Protein AF-A0A961F5M8-F1 (afdb_monomer)

Solvent-accessible surface area (backbone atoms only — not comparable to full-atom values): 5354 Å² total; per-residue (Å²): 127,62,63,64,58,34,52,46,34,45,72,65,50,86,49,62,64,56,19,29,51,23,30,47,52,50,20,74,67,36,52,74,88,48,41,66,62,40,40,48,35,42,68,65,48,88,48,67,68,36,19,37,36,20,32,42,19,34,25,61,42,30,60,71,68,27,48,50,41,40,57,56,38,60,79,64,55,76,88,48,61,67,42,48,51,35,29,54,51,17,48,52,51,38,52,59,63,61,66,77,77,121

Sequence (102 aa):
RYVSQLLNALKQDEDEWVRWTAAQALGAIADPGAVDDIGRSLENDQHRYVRRTCARALGDIGGNAARQYLQKARGRAGEDEYVLMLIDEALKRIEGSQTNTT

Fol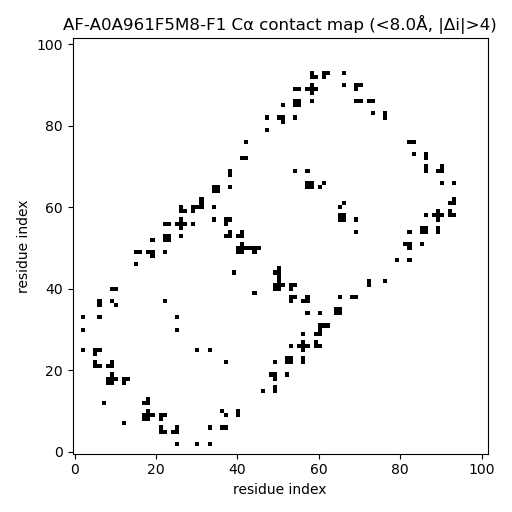dseek 3Di:
DCLVVLLCQLQPPPDPVSVLVSLQVLLVVLDPVCLVSLLVCLQDPPDPSSVLSSLQSLLSNADDSSLVSLVVCLVVVPPPVSSNVSSVVSNVSNVVVVVVPD

Nearest PDB structures (foldseek):
  5d0b-assembly2_B  TM=9.014E-01  e=7.985E-03  Bacillus subtilis subsp. subtilis str. 168
  5d08-assembly2_B  TM=7.851E-01  e=5.848E-03  Bacillus subtilis subsp. subtilis str. 168
  5t8y-assembly2_B  TM=8.013E-01  e=1.568E-02  Bacillus subtilis subsp. subtilis str. 168
  5oqo-assembly1_A  TM=7.556E-01  e=7.307E-01  Saccharomyces cerevisiae S288C
  5d6s-assembly5_E  TM=7.203E-01  e=1.860E+00  Streptococcus thermophilus

Secondary structure (DSSP, 8-state):
--HHHHHHHHHH-S-HHHHHHHHHHHHHHT-GGGHHHHHHHHHH-SSHHHHHHHHHHHHHH-HHHHHHHHHHHHTT-TT-HHHHHHHHHHHHHHHHHHHTT-

Radius of gyration: 12.7 Å; Cα contacts (8 Å, |Δi|>4): 139; chains: 1; bounding box: 31×27×35 Å

Mean predicted aligned error: 4.17 Å

pLDDT: mean 90.86, std 11.88, range [40.97, 98.5]

Structure (mmCIF, N/CA/C/O backbone):
data_AF-A0A961F5M8-F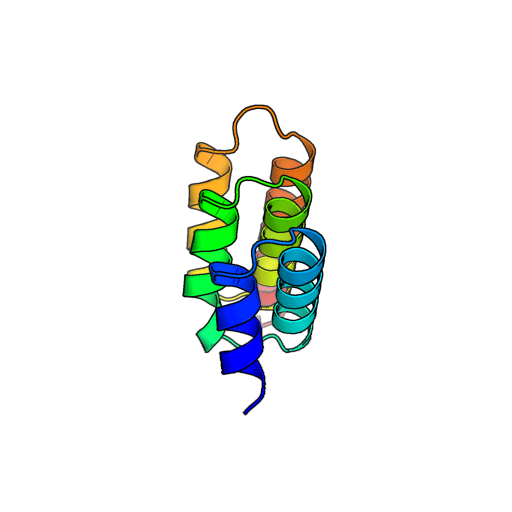1
#
_entry.id   AF-A0A961F5M8-F1
#
loop_
_atom_site.group_PDB
_atom_site.id
_atom_site.type_symbol
_atom_site.label_atom_id
_atom_site.label_alt_id
_atom_site.label_comp_id
_atom_site.label_asym_id
_atom_site.label_entity_id
_atom_site.label_seq_id
_atom_site.pdbx_PDB_ins_code
_atom_site.Cartn_x
_atom_site.Cartn_y
_atom_site.Cartn_z
_atom_site.occupancy
_atom_site.B_iso_or_equiv
_atom_site.auth_seq_id
_atom_site.auth_comp_id
_atom_site.auth_asym_id
_atom_site.auth_atom_id
_atom_site.pdbx_PDB_model_num
ATOM 1 N N . ARG A 1 1 ? -14.835 -10.667 -1.337 1.00 62.97 1 ARG A N 1
ATOM 2 C CA . ARG A 1 1 ? -14.320 -11.757 -2.208 1.00 62.97 1 ARG A CA 1
ATOM 3 C C . ARG A 1 1 ? -13.115 -11.329 -3.044 1.00 62.97 1 ARG A C 1
ATOM 5 O O . ARG A 1 1 ? -12.274 -12.183 -3.236 1.00 62.97 1 ARG A O 1
ATOM 12 N N . TYR A 1 2 ? -13.012 -10.069 -3.492 1.00 86.69 2 TYR A N 1
ATOM 13 C CA . TYR A 1 2 ? -11.937 -9.601 -4.390 1.00 86.69 2 TYR A CA 1
ATOM 14 C C . TYR A 1 2 ? -10.608 -9.238 -3.704 1.00 86.69 2 TYR A C 1
ATOM 16 O O . TYR A 1 2 ? -9.562 -9.250 -4.346 1.00 86.69 2 TYR A O 1
ATOM 24 N N . VAL A 1 3 ? -10.639 -8.945 -2.398 1.00 90.69 3 VAL A N 1
ATOM 25 C CA . VAL A 1 3 ? -9.450 -8.562 -1.614 1.00 90.69 3 VAL A CA 1
ATOM 26 C C . VAL A 1 3 ? -8.359 -9.629 -1.707 1.00 90.69 3 VAL A C 1
ATOM 28 O O . VAL A 1 3 ? -7.208 -9.299 -1.951 1.00 90.69 3 VAL A O 1
ATOM 31 N N . SER A 1 4 ? -8.710 -10.915 -1.627 1.00 93.44 4 SER A N 1
ATOM 32 C CA . SER A 1 4 ? -7.736 -12.009 -1.708 1.00 93.44 4 SER A CA 1
ATOM 33 C C . SER A 1 4 ? -6.995 -12.072 -3.051 1.00 93.44 4 SER A C 1
ATOM 35 O O . SER A 1 4 ? -5.791 -12.315 -3.058 1.00 93.44 4 SER A O 1
ATOM 37 N N . GLN A 1 5 ? -7.667 -11.828 -4.187 1.00 96.19 5 GLN A N 1
ATOM 38 C CA . GLN A 1 5 ? -6.986 -11.772 -5.489 1.00 96.19 5 GLN A CA 1
ATOM 39 C C . GLN A 1 5 ? -6.075 -10.552 -5.594 1.00 96.19 5 GLN A C 1
ATOM 41 O O . GLN A 1 5 ? -4.962 -10.674 -6.093 1.00 96.19 5 GLN A O 1
ATOM 46 N N . LEU A 1 6 ? -6.526 -9.397 -5.100 1.00 97.12 6 LEU A N 1
ATOM 47 C CA . LEU A 1 6 ? -5.720 -8.177 -5.096 1.00 97.12 6 LEU A CA 1
ATOM 48 C C . LEU A 1 6 ? -4.479 -8.326 -4.210 1.00 97.12 6 LEU A C 1
ATOM 50 O O . LEU A 1 6 ? -3.397 -7.907 -4.603 1.00 97.12 6 LEU A O 1
ATOM 54 N N . LEU A 1 7 ? -4.605 -8.981 -3.055 1.00 97.44 7 LEU A N 1
ATOM 55 C CA . LEU A 1 7 ? -3.468 -9.308 -2.197 1.00 97.44 7 LEU A CA 1
ATOM 56 C C . LEU A 1 7 ? -2.480 -10.243 -2.902 1.00 97.44 7 LEU A C 1
ATOM 58 O O . LEU A 1 7 ? -1.274 -10.031 -2.815 1.00 97.44 7 LEU A O 1
ATOM 62 N N . ASN A 1 8 ? -2.964 -11.259 -3.620 1.00 97.12 8 ASN A N 1
ATOM 63 C CA . ASN A 1 8 ? -2.087 -12.134 -4.399 1.00 97.12 8 ASN A CA 1
ATOM 64 C C . ASN A 1 8 ? -1.369 -11.369 -5.515 1.00 97.12 8 ASN A C 1
ATOM 66 O O . ASN A 1 8 ? -0.155 -11.504 -5.636 1.00 97.12 8 ASN A O 1
ATOM 70 N N . ALA A 1 9 ? -2.090 -10.527 -6.260 1.00 97.62 9 ALA A N 1
ATOM 71 C CA . ALA A 1 9 ? -1.508 -9.676 -7.293 1.00 97.62 9 ALA A CA 1
ATOM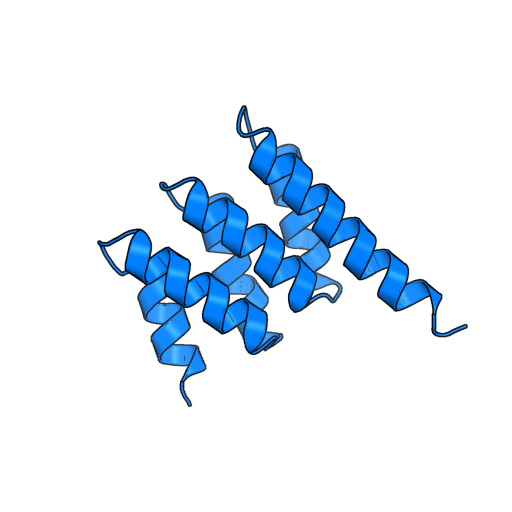 72 C C . ALA A 1 9 ? -0.425 -8.761 -6.703 1.00 97.62 9 ALA A C 1
ATOM 74 O O . ALA A 1 9 ? 0.712 -8.789 -7.156 1.00 97.62 9 ALA A O 1
ATOM 75 N N . LEU A 1 10 ? -0.726 -8.045 -5.614 1.00 98.06 10 LEU A N 1
ATOM 76 C CA . LEU A 1 10 ? 0.228 -7.172 -4.924 1.00 98.06 10 LEU A CA 1
ATOM 77 C C . LEU A 1 10 ? 1.505 -7.900 -4.472 1.00 98.06 10 LEU A C 1
ATOM 79 O O . LEU A 1 10 ? 2.567 -7.289 -4.410 1.00 98.06 10 LEU A O 1
ATOM 83 N N . LYS A 1 11 ? 1.411 -9.180 -4.109 1.00 96.62 11 LYS A N 1
ATOM 84 C CA . LYS A 1 11 ? 2.537 -9.922 -3.529 1.00 96.62 11 LYS A CA 1
ATOM 85 C C . LYS A 1 11 ? 3.379 -10.675 -4.543 1.00 96.62 11 LYS A C 1
ATOM 87 O O . LYS A 1 11 ? 4.525 -10.978 -4.225 1.00 96.62 11 LYS A O 1
ATOM 92 N N . GLN A 1 12 ? 2.792 -11.109 -5.652 1.00 95.88 12 GLN A N 1
ATOM 93 C CA . GLN A 1 12 ? 3.376 -12.169 -6.481 1.00 95.88 12 GLN A CA 1
ATOM 94 C C . GLN A 1 12 ? 3.391 -11.845 -7.971 1.00 95.88 12 GLN A C 1
ATOM 96 O O . GLN A 1 12 ? 4.048 -12.569 -8.711 1.00 95.88 12 GLN A O 1
ATOM 101 N N . ASP A 1 13 ? 2.675 -10.813 -8.424 1.00 98.00 13 ASP A N 1
ATOM 102 C CA . ASP A 1 13 ? 2.677 -10.482 -9.847 1.00 98.00 13 ASP A CA 1
ATOM 103 C C . ASP A 1 13 ? 4.046 -9.946 -10.273 1.00 98.00 13 ASP A C 1
ATOM 105 O O . ASP A 1 13 ? 4.669 -9.161 -9.551 1.00 98.00 13 ASP A O 1
ATOM 109 N N . GLU A 1 14 ? 4.527 -10.381 -11.433 1.00 97.19 14 GLU A N 1
ATOM 110 C CA . GLU A 1 14 ? 5.826 -9.971 -11.963 1.00 97.19 14 GLU A CA 1
ATOM 111 C C . GLU A 1 14 ? 5.787 -8.515 -12.443 1.00 97.19 14 GLU A C 1
ATOM 113 O O . GLU A 1 14 ? 6.763 -7.783 -12.259 1.00 97.19 14 GLU A O 1
ATOM 118 N N . ASP A 1 15 ? 4.639 -8.066 -12.960 1.00 97.94 15 ASP A N 1
ATOM 119 C CA . ASP A 1 15 ? 4.451 -6.723 -13.497 1.00 97.94 15 ASP A CA 1
ATOM 120 C C . ASP A 1 15 ? 4.193 -5.712 -12.366 1.00 97.94 15 ASP A C 1
ATOM 122 O O . ASP A 1 15 ? 3.205 -5.767 -11.620 1.00 97.94 15 ASP A O 1
ATOM 126 N N . GLU A 1 16 ? 5.090 -4.735 -12.233 1.00 98.12 16 GLU A N 1
ATOM 127 C CA . GLU A 1 16 ? 4.979 -3.682 -11.234 1.00 98.12 16 GLU A CA 1
ATOM 128 C C . GLU A 1 16 ? 3.726 -2.811 -11.384 1.00 98.12 16 GLU A C 1
ATOM 130 O O . GLU A 1 16 ? 3.255 -2.257 -10.386 1.00 98.12 16 GLU A O 1
ATOM 135 N N . TRP A 1 17 ? 3.170 -2.682 -12.591 1.00 98.00 17 TRP A N 1
ATOM 136 C CA . TRP A 1 17 ? 1.936 -1.944 -12.840 1.00 98.00 17 TRP A CA 1
ATOM 137 C C . TRP A 1 17 ? 0.737 -2.701 -12.292 1.00 98.00 17 TRP A C 1
ATOM 139 O O . TRP A 1 17 ? -0.128 -2.084 -11.668 1.00 98.00 17 TRP A O 1
ATOM 149 N N . VAL A 1 18 ? 0.720 -4.031 -12.420 1.00 98.19 18 VAL A N 1
ATOM 150 C CA . VAL A 1 18 ? -0.318 -4.872 -11.809 1.00 98.19 18 VAL A CA 1
ATOM 151 C C . VAL A 1 18 ? -0.253 -4.765 -10.288 1.00 98.19 18 VAL A C 1
ATOM 153 O O . VAL A 1 18 ? -1.276 -4.498 -9.649 1.00 98.19 18 VAL A O 1
ATOM 156 N N . ARG A 1 19 ? 0.944 -4.868 -9.694 1.00 98.50 19 ARG A N 1
ATOM 157 C CA . ARG A 1 19 ? 1.123 -4.683 -8.241 1.00 98.50 19 ARG A CA 1
ATOM 158 C C . ARG A 1 19 ? 0.706 -3.285 -7.782 1.00 98.50 19 ARG A C 1
ATOM 160 O O . ARG A 1 19 ? 0.017 -3.136 -6.772 1.00 98.50 19 ARG A O 1
ATOM 167 N N . TRP A 1 20 ? 1.069 -2.250 -8.538 1.00 98.19 20 TRP A N 1
ATOM 168 C CA . TRP A 1 20 ? 0.695 -0.862 -8.259 1.00 98.19 20 TRP A CA 1
ATOM 169 C C . TRP A 1 20 ? -0.823 -0.640 -8.315 1.00 98.19 20 TRP A C 1
ATOM 171 O O . TRP A 1 20 ? -1.389 0.009 -7.430 1.00 98.19 20 TRP A O 1
ATOM 181 N N . THR A 1 21 ? -1.505 -1.187 -9.323 1.00 97.94 21 THR A N 1
ATOM 182 C CA . THR A 1 21 ? -2.969 -1.131 -9.431 1.00 97.94 21 THR A CA 1
ATOM 183 C C . THR A 1 21 ? -3.634 -1.914 -8.303 1.00 97.94 21 THR A C 1
ATOM 185 O O . THR A 1 21 ? -4.606 -1.431 -7.719 1.00 97.94 21 THR A O 1
ATOM 188 N N . ALA A 1 22 ? -3.087 -3.073 -7.930 1.00 98.19 22 ALA A N 1
ATOM 189 C CA . ALA A 1 22 ? -3.583 -3.851 -6.803 1.00 98.19 22 ALA A CA 1
ATOM 190 C C . ALA A 1 22 ? -3.487 -3.069 -5.483 1.00 98.19 22 ALA A C 1
ATOM 192 O O . ALA A 1 22 ? -4.475 -2.988 -4.753 1.00 98.19 22 ALA A O 1
ATOM 193 N N . ALA A 1 23 ? -2.349 -2.421 -5.207 1.00 98.19 23 ALA A N 1
ATOM 194 C CA . ALA A 1 23 ? -2.175 -1.578 -4.023 1.00 98.19 23 ALA A CA 1
ATOM 195 C C . ALA A 1 23 ? -3.167 -0.400 -3.984 1.00 98.19 23 ALA A C 1
ATOM 197 O O . ALA A 1 23 ? -3.739 -0.119 -2.931 1.00 98.19 23 ALA A O 1
ATOM 198 N N . GLN A 1 24 ? -3.422 0.262 -5.121 1.00 97.81 24 GLN A N 1
ATOM 199 C CA . GLN A 1 24 ? -4.436 1.324 -5.193 1.00 97.81 24 GLN A CA 1
ATOM 200 C C . GLN A 1 24 ? -5.835 0.803 -4.880 1.00 97.81 24 GLN A C 1
ATOM 202 O O . GLN A 1 24 ? -6.553 1.411 -4.088 1.00 97.81 24 GLN A O 1
ATOM 207 N N . ALA A 1 25 ? -6.223 -0.316 -5.494 1.00 97.94 25 ALA A N 1
ATOM 208 C CA . ALA A 1 25 ? -7.534 -0.908 -5.277 1.00 97.94 25 ALA A CA 1
ATOM 209 C C . ALA A 1 25 ? -7.719 -1.319 -3.810 1.00 97.94 25 ALA A C 1
ATOM 211 O O . ALA A 1 25 ? -8.762 -1.046 -3.226 1.00 97.94 25 ALA A O 1
ATOM 212 N N . LEU A 1 26 ? -6.695 -1.915 -3.191 1.00 97.62 26 LEU A N 1
ATOM 213 C CA . LEU A 1 26 ? -6.715 -2.284 -1.775 1.00 97.62 26 LEU A CA 1
ATOM 214 C C . LEU A 1 26 ? -6.860 -1.065 -0.853 1.00 97.62 26 LEU A C 1
ATOM 216 O O . LEU A 1 26 ? -7.654 -1.117 0.084 1.00 97.62 26 LEU A O 1
ATOM 220 N N . GLY A 1 27 ? -6.162 0.037 -1.144 1.00 96.19 27 GLY A N 1
ATOM 221 C CA . GLY A 1 27 ? -6.323 1.298 -0.412 1.00 96.19 27 GLY A CA 1
ATOM 222 C C . GLY A 1 27 ? -7.731 1.881 -0.538 1.00 96.19 27 GLY A C 1
ATOM 223 O O . GLY A 1 27 ? -8.323 2.274 0.460 1.00 96.19 27 GLY A O 1
ATOM 224 N N . ALA A 1 28 ? -8.308 1.857 -1.744 1.00 96.75 28 ALA A N 1
ATOM 225 C CA . ALA A 1 28 ? -9.672 2.332 -1.986 1.00 96.75 28 ALA A CA 1
ATOM 226 C C . ALA A 1 28 ? -10.747 1.458 -1.317 1.00 96.75 28 ALA A C 1
ATOM 228 O O . ALA A 1 28 ? -11.790 1.967 -0.914 1.00 96.75 28 ALA A O 1
ATOM 229 N N . ILE A 1 29 ? -10.506 0.148 -1.198 1.00 96.69 29 ILE A N 1
ATOM 230 C CA . ILE A 1 29 ? -11.382 -0.769 -0.454 1.00 96.69 29 ILE A CA 1
ATOM 231 C C . ILE A 1 29 ? -11.303 -0.494 1.056 1.00 96.69 29 ILE A C 1
ATOM 233 O O . ILE A 1 29 ? -12.287 -0.712 1.759 1.00 96.69 29 ILE A O 1
ATOM 237 N N . ALA A 1 30 ? -10.152 -0.016 1.538 1.00 95.25 30 ALA A N 1
ATOM 238 C CA . ALA A 1 30 ? -9.895 0.321 2.933 1.00 95.25 30 ALA A CA 1
ATOM 239 C C . ALA A 1 30 ? -10.141 -0.843 3.924 1.00 95.25 30 ALA A C 1
ATOM 241 O O . ALA A 1 30 ? -10.557 -0.622 5.059 1.00 95.25 30 ALA A O 1
ATOM 242 N N . ASP A 1 31 ? -9.894 -2.093 3.506 1.00 95.44 31 ASP A N 1
ATOM 243 C CA . ASP A 1 31 ? -10.070 -3.279 4.359 1.00 95.44 31 ASP A CA 1
ATOM 244 C C . ASP A 1 31 ? -8.919 -3.388 5.383 1.00 95.44 31 ASP A C 1
ATOM 246 O O . ASP A 1 31 ? -7.768 -3.604 4.981 1.00 95.44 31 ASP A O 1
ATOM 250 N N . PRO A 1 32 ? -9.191 -3.312 6.703 1.00 94.62 32 PRO A N 1
ATOM 251 C CA . PRO A 1 32 ? -8.165 -3.475 7.733 1.00 94.62 32 PRO A CA 1
ATOM 252 C C . PRO A 1 32 ? -7.429 -4.821 7.665 1.00 94.62 32 PRO A C 1
ATOM 254 O O . PRO A 1 32 ? -6.275 -4.910 8.081 1.00 94.62 32 PRO A O 1
ATOM 257 N N . GLY A 1 33 ? -8.058 -5.865 7.111 1.00 95.75 33 GLY A N 1
ATOM 258 C CA . GLY A 1 33 ? -7.441 -7.178 6.914 1.00 95.75 33 GLY A CA 1
ATOM 259 C C . GLY A 1 33 ? -6.304 -7.190 5.885 1.00 95.75 33 GLY A C 1
ATOM 260 O O . GLY A 1 33 ? -5.519 -8.133 5.862 1.00 95.75 33 GLY A O 1
ATOM 261 N N . ALA A 1 34 ? -6.180 -6.149 5.054 1.00 97.06 34 ALA A N 1
ATOM 262 C CA . ALA A 1 34 ? -5.120 -6.029 4.054 1.00 97.06 34 ALA A CA 1
ATOM 263 C C . ALA A 1 34 ? -3.846 -5.338 4.580 1.00 97.06 34 ALA A C 1
ATOM 265 O O . ALA A 1 34 ? -2.819 -5.358 3.901 1.00 97.06 34 ALA A O 1
ATOM 266 N N . VAL A 1 35 ? -3.892 -4.735 5.776 1.00 97.88 35 VAL A N 1
ATOM 267 C CA . VAL A 1 35 ? -2.815 -3.881 6.314 1.00 97.88 35 VAL A CA 1
ATOM 268 C C . VAL A 1 35 ? -1.468 -4.596 6.368 1.00 97.88 35 VAL A C 1
ATOM 270 O O . VAL A 1 35 ? -0.463 -4.015 5.967 1.00 97.88 35 VAL A O 1
ATOM 273 N N . ASP A 1 36 ? -1.437 -5.851 6.818 1.00 97.50 36 ASP A N 1
ATOM 274 C CA . ASP A 1 36 ? -0.182 -6.597 6.961 1.00 97.50 36 ASP A CA 1
ATOM 275 C C . ASP A 1 36 ? 0.507 -6.853 5.619 1.00 97.50 36 ASP A C 1
ATOM 277 O O . ASP A 1 36 ? 1.720 -6.676 5.485 1.00 97.50 36 ASP A O 1
ATOM 281 N N . ASP A 1 37 ? -0.261 -7.250 4.609 1.00 97.88 37 ASP A N 1
ATOM 282 C CA . ASP A 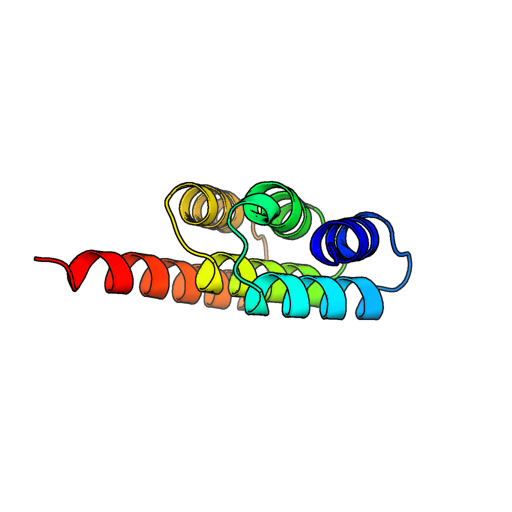1 37 ? 0.279 -7.526 3.281 1.00 97.88 37 ASP A CA 1
ATOM 283 C C . ASP A 1 37 ? 0.726 -6.229 2.586 1.00 97.88 37 ASP A C 1
ATOM 285 O O . ASP A 1 37 ? 1.822 -6.183 2.028 1.00 97.88 37 ASP A O 1
ATOM 289 N N . ILE A 1 38 ? -0.056 -5.146 2.691 1.00 98.19 38 ILE A N 1
ATOM 290 C CA . ILE A 1 38 ? 0.325 -3.830 2.145 1.00 98.19 38 ILE A CA 1
ATOM 291 C C . ILE A 1 38 ? 1.571 -3.286 2.858 1.00 98.19 38 ILE A C 1
ATOM 293 O O . ILE A 1 38 ? 2.472 -2.751 2.210 1.00 98.19 38 ILE A O 1
ATOM 297 N N . GLY A 1 39 ? 1.661 -3.452 4.179 1.00 97.06 39 GLY A N 1
ATOM 298 C CA . GLY A 1 39 ? 2.820 -3.063 4.981 1.00 97.06 39 GLY A CA 1
ATOM 299 C C . GLY A 1 39 ? 4.099 -3.782 4.558 1.00 97.06 39 GLY A C 1
ATOM 300 O O . GLY A 1 39 ? 5.149 -3.155 4.416 1.00 97.06 39 GLY A O 1
ATOM 301 N N . ARG A 1 40 ? 4.016 -5.083 4.266 1.00 95.88 40 ARG A N 1
ATOM 302 C CA . ARG A 1 40 ? 5.158 -5.842 3.733 1.00 95.88 40 ARG A CA 1
ATOM 303 C C . ARG A 1 40 ? 5.578 -5.362 2.347 1.00 95.88 40 ARG A C 1
ATOM 305 O O . ARG A 1 40 ? 6.782 -5.274 2.107 1.00 95.88 40 ARG A O 1
ATOM 312 N N . SER A 1 41 ? 4.637 -5.030 1.463 1.00 96.62 41 SER A N 1
ATOM 313 C CA . SER A 1 41 ? 4.963 -4.479 0.139 1.00 96.62 41 SER A CA 1
ATOM 314 C C . SER A 1 41 ? 5.551 -3.069 0.225 1.00 96.62 41 SER A C 1
ATOM 316 O O . SER A 1 41 ? 6.488 -2.762 -0.506 1.00 96.62 41 SER A O 1
ATOM 318 N N . LEU A 1 42 ? 5.098 -2.230 1.163 1.00 95.88 42 LEU A N 1
ATOM 319 C CA . LEU A 1 42 ? 5.745 -0.945 1.450 1.00 95.88 42 LEU A CA 1
ATOM 320 C C . LEU A 1 42 ? 7.225 -1.126 1.824 1.00 95.88 42 LEU A C 1
ATOM 322 O O . LEU A 1 42 ? 8.063 -0.343 1.389 1.00 95.88 42 LEU A O 1
ATOM 326 N N . GLU A 1 43 ? 7.548 -2.145 2.621 1.00 91.62 43 GLU A N 1
ATOM 327 C CA . GLU A 1 43 ? 8.919 -2.387 3.079 1.00 91.62 43 GLU A CA 1
ATOM 328 C C . GLU A 1 43 ? 9.809 -3.055 2.024 1.00 91.62 43 GLU A C 1
ATOM 330 O O . GLU A 1 43 ? 11.000 -2.754 1.966 1.00 91.62 43 GLU A O 1
ATOM 335 N N . ASN A 1 4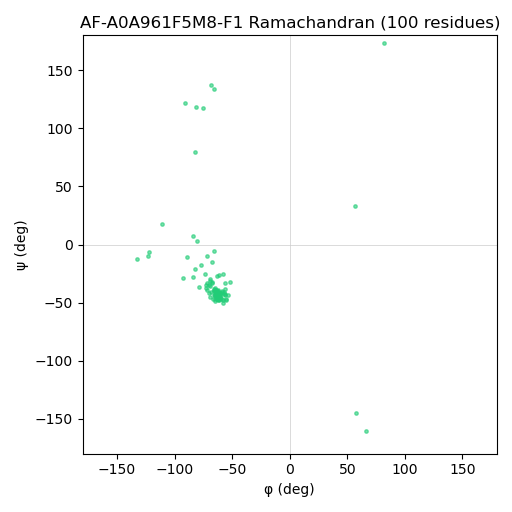4 ? 9.258 -3.970 1.219 1.00 92.19 44 ASN A N 1
ATOM 336 C CA . ASN A 1 44 ? 10.064 -4.928 0.455 1.00 92.19 44 ASN A CA 1
ATOM 337 C C . ASN A 1 44 ? 9.836 -4.898 -1.061 1.00 92.19 44 ASN A C 1
ATOM 339 O O . ASN A 1 44 ? 10.594 -5.551 -1.779 1.00 92.19 44 ASN A O 1
ATOM 343 N N . ASP A 1 45 ? 8.825 -4.185 -1.577 1.00 94.94 45 ASP A N 1
ATOM 344 C CA . ASP A 1 45 ? 8.627 -4.137 -3.029 1.00 94.94 45 ASP A CA 1
ATOM 345 C C . ASP A 1 45 ? 9.806 -3.426 -3.699 1.00 94.94 45 ASP A C 1
ATOM 347 O O . ASP A 1 45 ? 10.254 -2.356 -3.275 1.00 94.94 45 ASP A O 1
ATOM 351 N N . GLN A 1 46 ? 10.309 -4.028 -4.770 1.00 92.56 46 GLN A N 1
ATOM 352 C CA . GLN A 1 46 ? 11.456 -3.527 -5.518 1.00 92.56 46 GLN A CA 1
ATOM 353 C C . GLN A 1 46 ? 11.123 -2.213 -6.235 1.00 92.56 46 GLN A C 1
ATOM 355 O O . GLN A 1 46 ? 11.969 -1.321 -6.354 1.00 92.56 46 GLN A O 1
ATOM 360 N N . HIS A 1 47 ? 9.873 -2.052 -6.669 1.00 94.50 47 HIS A N 1
ATOM 361 C CA . HIS A 1 47 ? 9.450 -0.926 -7.470 1.00 94.50 47 HIS A CA 1
ATOM 362 C C . HIS A 1 47 ? 8.941 0.234 -6.608 1.00 94.50 47 HIS A C 1
ATOM 364 O O . HIS A 1 47 ? 7.962 0.139 -5.863 1.00 94.50 47 HIS A O 1
ATOM 370 N N . ARG A 1 48 ? 9.587 1.395 -6.759 1.00 92.00 48 ARG A N 1
ATOM 371 C CA . ARG A 1 48 ? 9.304 2.586 -5.945 1.00 92.00 48 ARG A CA 1
ATOM 372 C C . ARG A 1 48 ? 7.847 3.038 -5.995 1.00 92.00 48 ARG A C 1
ATOM 374 O O . ARG A 1 48 ? 7.301 3.441 -4.974 1.00 92.00 48 ARG A O 1
ATOM 381 N N . TYR A 1 49 ? 7.196 2.959 -7.158 1.00 93.69 49 TYR A N 1
ATOM 382 C CA . TYR A 1 49 ? 5.804 3.393 -7.282 1.00 93.69 49 TYR A CA 1
ATOM 383 C C . TYR A 1 49 ? 4.849 2.470 -6.526 1.00 93.69 49 TYR A C 1
ATOM 385 O O . TYR A 1 49 ? 3.871 2.960 -5.969 1.00 93.69 49 TYR A O 1
ATOM 393 N N . VAL A 1 50 ? 5.158 1.174 -6.423 1.00 97.00 50 VAL A N 1
ATOM 394 C CA . VAL A 1 50 ? 4.367 0.244 -5.608 1.00 97.00 50 VAL A CA 1
ATOM 395 C C . VAL A 1 50 ? 4.505 0.606 -4.132 1.00 97.00 50 VAL A C 1
ATOM 397 O O . VAL A 1 50 ? 3.490 0.777 -3.460 1.00 97.00 50 VAL A O 1
ATOM 400 N N . ARG A 1 51 ? 5.733 0.842 -3.642 1.00 95.88 51 ARG A N 1
ATOM 401 C CA . ARG A 1 51 ? 5.965 1.287 -2.254 1.00 95.88 51 ARG A CA 1
ATOM 402 C C . ARG A 1 51 ? 5.231 2.591 -1.929 1.00 95.88 51 ARG A C 1
ATOM 404 O O . ARG A 1 51 ? 4.523 2.663 -0.930 1.00 95.88 51 ARG A O 1
ATOM 411 N N . ARG A 1 52 ? 5.334 3.602 -2.799 1.00 94.94 52 ARG A N 1
ATOM 412 C CA . ARG A 1 52 ? 4.624 4.892 -2.662 1.00 94.94 52 ARG A CA 1
ATOM 413 C C . ARG A 1 52 ? 3.116 4.695 -2.530 1.00 94.94 52 ARG A C 1
ATOM 415 O O . ARG A 1 52 ? 2.490 5.242 -1.625 1.00 94.94 52 ARG A O 1
ATOM 422 N N . THR A 1 53 ? 2.539 3.881 -3.407 1.00 97.19 53 THR A N 1
ATOM 423 C CA . THR A 1 53 ? 1.112 3.560 -3.355 1.00 97.19 53 THR A CA 1
ATOM 424 C C . THR A 1 53 ? 0.742 2.800 -2.087 1.00 97.19 53 THR A C 1
ATOM 426 O O . THR A 1 53 ? -0.290 3.101 -1.501 1.00 97.19 53 THR A O 1
ATOM 429 N N . CYS A 1 54 ? 1.577 1.869 -1.619 1.00 97.88 54 CYS A N 1
ATOM 430 C CA . CYS A 1 54 ? 1.336 1.158 -0.364 1.00 97.88 54 CYS A CA 1
ATOM 431 C C . CYS A 1 54 ? 1.329 2.112 0.840 1.00 97.88 54 CYS A C 1
ATOM 433 O O . CYS A 1 54 ? 0.457 1.990 1.695 1.00 97.88 54 CYS A O 1
ATOM 435 N N . ALA A 1 55 ? 2.227 3.106 0.886 1.00 97.00 55 ALA A N 1
ATOM 436 C CA . ALA A 1 55 ? 2.208 4.135 1.932 1.00 97.00 55 ALA A CA 1
ATOM 437 C C . ALA A 1 55 ? 0.879 4.907 1.941 1.00 97.00 55 ALA A C 1
ATOM 439 O O . ALA A 1 55 ? 0.249 5.056 2.988 1.00 97.00 55 ALA A O 1
ATOM 440 N N . ARG A 1 56 ? 0.412 5.331 0.760 1.00 96.75 56 ARG A N 1
ATOM 441 C CA . ARG A 1 56 ? -0.889 5.995 0.619 1.00 96.75 56 ARG A CA 1
ATOM 442 C C . ARG A 1 56 ? -2.044 5.084 1.042 1.00 96.75 56 ARG A C 1
ATOM 444 O O . ARG A 1 56 ? -2.878 5.511 1.829 1.00 96.75 56 ARG A O 1
ATOM 451 N N . ALA A 1 57 ? -2.064 3.839 0.568 1.00 97.81 57 ALA A N 1
ATOM 452 C CA . ALA A 1 57 ? -3.106 2.868 0.887 1.00 97.81 57 ALA A CA 1
ATOM 453 C C . ALA A 1 57 ? -3.208 2.605 2.398 1.00 97.81 57 ALA A C 1
ATOM 455 O O . ALA A 1 57 ? -4.308 2.549 2.934 1.00 97.81 57 ALA A O 1
ATOM 456 N N . LEU A 1 58 ? -2.076 2.510 3.105 1.00 97.88 58 LEU A N 1
ATOM 457 C CA . LEU A 1 58 ? -2.057 2.403 4.568 1.00 97.88 58 LEU A CA 1
ATOM 458 C C . LEU A 1 58 ? -2.608 3.658 5.253 1.00 97.88 58 LEU A C 1
ATOM 460 O O . LEU A 1 58 ? -3.297 3.539 6.261 1.00 97.88 58 LEU A O 1
ATOM 464 N N . GLY A 1 59 ? -2.333 4.848 4.714 1.00 96.50 59 GLY A N 1
ATOM 465 C CA . GLY A 1 59 ? -2.939 6.095 5.187 1.00 96.50 59 GLY A CA 1
ATOM 466 C C . GLY A 1 59 ? -4.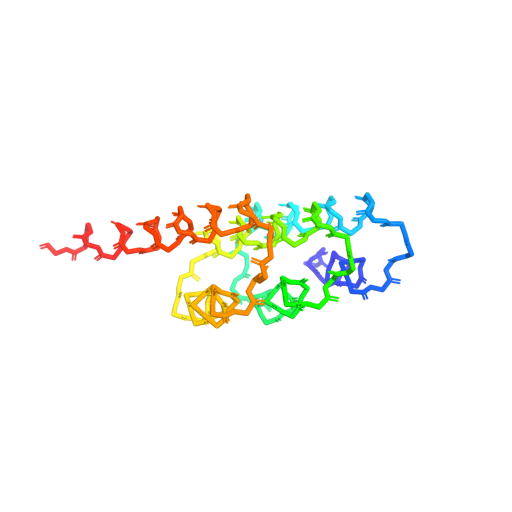455 6.128 5.007 1.00 96.50 59 GLY A C 1
ATOM 467 O O . GLY A 1 59 ? -5.161 6.583 5.903 1.00 96.50 59 GLY A O 1
ATOM 468 N N . ASP A 1 60 ? -4.937 5.619 3.872 1.00 95.44 60 ASP A N 1
ATOM 469 C CA . ASP A 1 60 ? -6.360 5.571 3.531 1.00 95.44 60 ASP A CA 1
ATOM 470 C C . ASP A 1 60 ? -7.114 4.509 4.367 1.00 95.44 60 ASP A C 1
ATOM 472 O O . ASP A 1 60 ? -8.232 4.768 4.807 1.00 95.44 60 ASP A O 1
ATOM 476 N N . ILE A 1 61 ? -6.498 3.351 4.658 1.00 95.88 61 ILE A N 1
ATOM 477 C CA . ILE A 1 61 ? -7.053 2.336 5.581 1.00 95.88 61 ILE A CA 1
ATOM 478 C C . ILE A 1 61 ? -7.036 2.838 7.033 1.00 95.88 61 ILE A C 1
ATOM 480 O O . 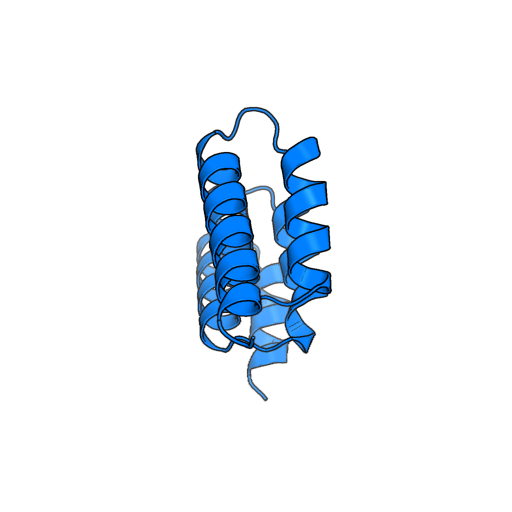ILE A 1 61 ? -7.998 2.676 7.784 1.00 95.88 61 ILE A O 1
ATOM 484 N N . GLY A 1 62 ? -5.913 3.421 7.444 1.00 94.88 62 GLY A N 1
ATOM 485 C CA . GLY A 1 62 ? -5.689 3.931 8.785 1.00 94.88 62 GLY A CA 1
ATOM 486 C C . GLY A 1 62 ? -5.648 2.877 9.897 1.00 94.88 62 GLY A C 1
ATOM 487 O O . GLY A 1 62 ? -5.381 1.692 9.695 1.00 94.88 62 GLY A O 1
ATOM 488 N N . GLY A 1 63 ? -5.844 3.341 11.132 1.00 94.75 63 GLY A N 1
ATOM 489 C CA . GLY A 1 63 ? -5.758 2.509 12.332 1.00 94.75 63 GLY A CA 1
ATOM 490 C C . GLY A 1 63 ? -4.332 2.282 12.853 1.00 94.75 63 GLY A C 1
ATOM 491 O O . GLY A 1 63 ? -3.326 2.691 12.270 1.00 94.75 63 GLY A O 1
ATOM 492 N N . ASN A 1 64 ? -4.247 1.634 14.018 1.00 94.50 64 ASN A N 1
ATOM 493 C CA . ASN A 1 64 ? -2.986 1.480 14.752 1.00 94.50 64 ASN A CA 1
ATOM 494 C C . ASN A 1 64 ? -1.965 0.610 14.010 1.00 94.50 64 ASN A C 1
ATOM 496 O O . ASN A 1 64 ? -0.779 0.933 14.027 1.00 94.50 64 ASN A O 1
ATOM 500 N N . ALA A 1 65 ? -2.416 -0.459 13.350 1.00 94.2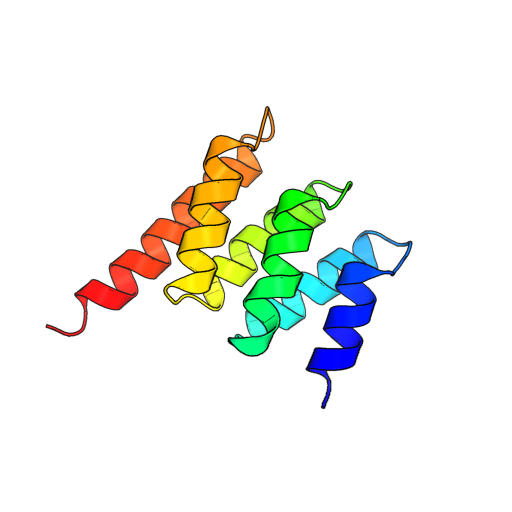5 65 ALA A N 1
ATOM 501 C CA . ALA A 1 65 ? -1.539 -1.345 12.591 1.00 94.25 65 ALA A CA 1
ATOM 502 C C . ALA A 1 65 ? -0.910 -0.618 11.389 1.00 94.25 65 ALA A C 1
ATOM 504 O O . ALA A 1 65 ? 0.308 -0.648 11.227 1.00 94.25 65 ALA A O 1
ATOM 505 N N . ALA A 1 66 ? -1.705 0.123 10.608 1.00 96.31 66 ALA A N 1
ATOM 506 C CA . ALA A 1 66 ? -1.193 0.892 9.474 1.00 96.31 66 ALA A CA 1
ATOM 507 C C . ALA A 1 66 ? -0.169 1.946 9.916 1.00 96.31 66 ALA A C 1
ATOM 509 O O . ALA A 1 66 ? 0.911 2.054 9.335 1.00 96.31 66 ALA A O 1
ATOM 510 N N . ARG A 1 67 ? -0.455 2.657 11.015 1.00 96.31 67 ARG A N 1
ATOM 511 C CA . ARG A 1 67 ? 0.479 3.609 11.631 1.00 96.31 67 ARG A CA 1
ATOM 512 C C . ARG A 1 67 ? 1.812 2.964 12.016 1.00 96.31 67 ARG A C 1
ATOM 514 O O . ARG A 1 67 ? 2.856 3.563 11.772 1.00 96.31 67 ARG A O 1
ATOM 521 N N . GLN A 1 68 ? 1.800 1.762 12.593 1.00 94.56 68 GLN A N 1
ATOM 522 C CA . GLN A 1 68 ? 3.034 1.058 12.962 1.00 94.56 68 GLN A CA 1
ATOM 523 C C . GLN A 1 68 ? 3.888 0.714 11.735 1.00 94.56 68 GLN A C 1
ATOM 525 O O . GLN A 1 68 ? 5.096 0.954 11.756 1.00 94.56 68 GLN A O 1
ATOM 530 N N . TYR A 1 69 ? 3.275 0.220 10.653 1.00 95.56 69 TYR A N 1
ATOM 531 C CA . TYR A 1 69 ? 3.996 -0.039 9.401 1.00 95.56 69 TYR A CA 1
ATOM 532 C C . TYR A 1 69 ? 4.586 1.238 8.803 1.00 95.56 69 TYR A C 1
ATOM 534 O O . TYR A 1 69 ? 5.759 1.251 8.435 1.00 95.56 69 TYR A O 1
ATOM 542 N N . LEU A 1 70 ? 3.815 2.326 8.763 1.00 95.06 70 LEU A N 1
ATOM 543 C CA . LEU A 1 70 ? 4.278 3.619 8.256 1.00 95.06 70 LEU A CA 1
ATOM 544 C C . LEU A 1 70 ? 5.468 4.160 9.064 1.00 95.06 70 LEU A C 1
ATOM 546 O O . LEU A 1 70 ? 6.475 4.555 8.480 1.00 95.06 70 LEU A O 1
ATOM 550 N N . GLN A 1 71 ? 5.412 4.111 10.400 1.00 94.50 71 GLN A N 1
ATOM 551 C CA . GLN A 1 71 ? 6.520 4.537 11.268 1.00 94.50 71 GLN A CA 1
ATOM 552 C C . GLN A 1 71 ? 7.779 3.684 11.072 1.00 94.50 71 GLN A C 1
ATOM 554 O O . GLN A 1 71 ? 8.890 4.213 11.001 1.00 94.50 71 GLN A O 1
ATOM 559 N N . LYS A 1 72 ? 7.612 2.363 10.953 1.00 91.94 72 LYS A N 1
ATOM 560 C CA . LYS A 1 72 ? 8.723 1.438 10.713 1.00 91.94 72 LYS A CA 1
ATOM 561 C C . LYS A 1 72 ? 9.364 1.670 9.344 1.00 91.94 72 LYS A C 1
ATOM 563 O O . LYS A 1 72 ? 10.591 1.716 9.254 1.00 91.94 72 LYS A O 1
ATOM 568 N N . ALA A 1 73 ? 8.552 1.862 8.305 1.00 90.25 73 ALA A N 1
ATOM 569 C CA . ALA A 1 73 ? 9.021 2.165 6.958 1.00 90.25 73 ALA A CA 1
ATOM 570 C C . ALA A 1 73 ? 9.747 3.516 6.907 1.00 90.25 73 ALA A C 1
ATOM 572 O O . ALA A 1 73 ? 10.813 3.602 6.303 1.00 90.25 73 ALA A O 1
ATOM 573 N N . ARG A 1 74 ? 9.252 4.539 7.618 1.00 89.81 74 ARG A N 1
ATOM 574 C CA . ARG A 1 74 ? 9.893 5.861 7.723 1.00 89.81 74 ARG A CA 1
ATOM 575 C C . ARG A 1 74 ? 11.352 5.776 8.172 1.00 89.81 74 ARG A C 1
ATOM 577 O O . ARG A 1 74 ? 12.211 6.430 7.596 1.00 89.81 74 ARG A O 1
ATOM 584 N N . GLY A 1 75 ? 11.638 4.940 9.173 1.00 80.12 75 GLY A N 1
ATOM 585 C CA . GLY A 1 75 ? 12.996 4.740 9.694 1.00 80.12 75 GLY A CA 1
ATOM 586 C C . GLY A 1 75 ? 13.929 3.953 8.764 1.00 80.12 75 GLY A C 1
ATOM 587 O O . GLY A 1 75 ? 15.122 3.869 9.037 1.00 80.12 75 GLY A O 1
ATOM 588 N N . ARG A 1 76 ? 13.398 3.356 7.689 1.00 74.75 76 ARG A N 1
ATOM 589 C CA . ARG A 1 76 ? 14.127 2.481 6.756 1.00 74.75 76 ARG A CA 1
ATOM 590 C C . ARG A 1 76 ? 14.100 2.959 5.302 1.00 74.75 76 ARG A C 1
ATOM 592 O O . ARG A 1 76 ? 14.768 2.347 4.477 1.00 74.75 76 ARG A O 1
ATOM 599 N N . ALA A 1 77 ? 13.346 4.011 4.976 1.00 63.81 77 ALA A N 1
ATOM 600 C CA . ALA A 1 77 ? 12.971 4.352 3.599 1.00 63.81 77 ALA A CA 1
ATOM 601 C C . ALA A 1 77 ? 14.126 4.778 2.664 1.00 63.81 77 ALA A C 1
ATOM 603 O O . ALA A 1 77 ? 13.890 4.934 1.467 1.00 63.81 77 ALA A O 1
ATOM 604 N N . GLY A 1 78 ? 15.366 4.922 3.148 1.00 67.44 78 GLY A N 1
ATOM 605 C CA . GLY A 1 78 ? 16.509 5.298 2.306 1.00 67.44 78 GLY A CA 1
ATOM 606 C C . GLY A 1 78 ? 16.297 6.633 1.572 1.00 67.44 78 GLY A C 1
ATOM 607 O O . GLY A 1 78 ? 15.672 7.539 2.114 1.00 67.44 78 GLY A O 1
ATOM 608 N N . GLU A 1 79 ? 16.816 6.744 0.342 1.00 58.47 79 GLU A N 1
ATOM 609 C CA . GLU A 1 79 ? 16.831 7.970 -0.489 1.00 58.47 79 GLU A CA 1
ATOM 610 C C . GLU A 1 79 ? 15.509 8.277 -1.236 1.00 58.47 79 GLU A C 1
ATOM 612 O O . GLU A 1 79 ? 15.449 9.234 -2.007 1.00 58.47 79 GLU A O 1
ATOM 617 N N . ASP A 1 80 ? 14.428 7.501 -1.061 1.00 76.50 80 ASP A N 1
ATOM 618 C CA . ASP A 1 80 ? 13.156 7.802 -1.745 1.00 76.50 80 ASP A CA 1
ATOM 619 C C . ASP A 1 80 ? 12.350 8.866 -0.984 1.00 76.50 80 ASP A C 1
ATOM 621 O O . ASP A 1 80 ? 11.391 8.570 -0.265 1.00 76.50 80 ASP A O 1
ATOM 625 N N . GLU A 1 81 ? 12.740 10.128 -1.172 1.00 81.50 81 GLU A N 1
ATOM 626 C CA . GLU A 1 81 ? 12.118 11.305 -0.546 1.00 81.50 81 GLU A CA 1
ATOM 627 C C . GLU A 1 81 ? 10.594 11.361 -0.745 1.00 81.50 81 GLU A C 1
ATOM 629 O O . GLU A 1 81 ? 9.855 11.792 0.140 1.00 81.50 81 GLU A O 1
ATOM 634 N N . TYR A 1 82 ? 10.090 10.863 -1.878 1.00 85.62 82 TYR A N 1
ATOM 635 C CA . TYR A 1 82 ? 8.652 10.833 -2.155 1.00 85.62 82 TYR A CA 1
ATOM 636 C C . TYR A 1 82 ? 7.914 9.779 -1.327 1.00 85.62 82 TYR A C 1
ATOM 638 O O . TYR A 1 82 ? 6.763 9.997 -0.952 1.00 85.62 82 TYR A O 1
ATOM 646 N N . VAL A 1 83 ? 8.539 8.631 -1.046 1.00 87.81 83 VAL A N 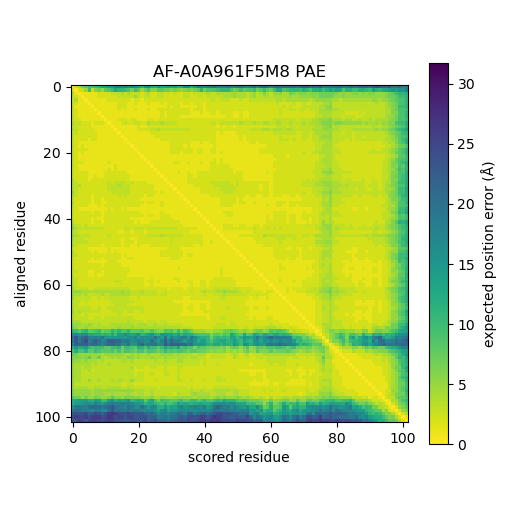1
ATOM 647 C CA . VAL A 1 83 ? 7.953 7.637 -0.132 1.00 87.81 83 VAL A CA 1
ATOM 648 C C . VAL A 1 83 ? 7.868 8.226 1.271 1.00 87.81 83 VAL A C 1
ATOM 650 O O . VAL A 1 83 ? 6.827 8.099 1.906 1.00 87.81 83 VAL A O 1
ATOM 653 N N . LEU A 1 84 ? 8.913 8.924 1.727 1.00 90.56 84 LEU A N 1
ATOM 654 C CA . LEU A 1 84 ? 8.906 9.615 3.019 1.00 90.56 84 LEU A CA 1
ATOM 655 C C . LEU A 1 84 ? 7.812 10.684 3.100 1.00 90.56 84 LEU A C 1
ATOM 657 O O . LEU A 1 84 ? 7.051 10.693 4.064 1.00 90.56 84 LEU A O 1
ATOM 661 N N . MET A 1 85 ? 7.676 11.521 2.067 1.00 92.62 85 MET A N 1
ATOM 662 C CA . MET A 1 85 ? 6.599 12.512 1.982 1.00 92.62 85 MET A CA 1
ATOM 663 C C . MET A 1 85 ? 5.216 11.859 2.127 1.00 92.62 85 MET A C 1
ATOM 665 O O . MET A 1 85 ? 4.384 12.342 2.893 1.00 92.62 85 MET A O 1
ATOM 669 N N . LEU A 1 86 ? 4.967 10.753 1.415 1.00 93.94 86 LEU A N 1
ATOM 670 C CA . LEU A 1 86 ? 3.683 10.048 1.471 1.00 93.94 86 LEU A CA 1
ATOM 671 C C . LEU A 1 86 ? 3.452 9.350 2.811 1.00 93.94 86 LEU A C 1
ATOM 673 O O . LEU A 1 86 ? 2.317 9.296 3.275 1.00 93.94 86 LEU A O 1
ATOM 677 N N . ILE A 1 87 ? 4.506 8.830 3.439 1.00 94.25 87 ILE A N 1
ATOM 678 C CA . ILE A 1 87 ? 4.429 8.272 4.790 1.00 94.25 87 ILE A CA 1
ATOM 679 C C . ILE A 1 87 ? 4.033 9.361 5.789 1.00 94.25 87 ILE A C 1
ATOM 681 O O . ILE A 1 87 ? 3.126 9.146 6.591 1.00 94.25 87 ILE A O 1
ATOM 685 N N . ASP A 1 88 ? 4.665 10.531 5.722 1.00 94.56 88 ASP A N 1
ATOM 686 C CA . ASP A 1 88 ? 4.381 11.646 6.629 1.00 94.56 88 ASP A CA 1
ATOM 687 C C . ASP A 1 88 ? 2.960 12.188 6.418 1.00 94.56 88 ASP A C 1
ATOM 689 O O . ASP A 1 88 ? 2.239 12.456 7.382 1.00 94.56 88 ASP A O 1
ATOM 693 N N . GLU A 1 89 ? 2.506 12.270 5.165 1.00 94.50 89 GLU A N 1
ATOM 694 C CA . GLU A 1 89 ? 1.122 12.614 4.846 1.00 94.50 89 GLU A CA 1
ATOM 695 C C . GLU A 1 89 ? 0.131 11.572 5.390 1.00 94.50 89 GLU A C 1
ATOM 697 O O . GLU A 1 89 ? -0.865 11.933 6.023 1.00 94.50 89 GLU A O 1
ATOM 702 N N . ALA A 1 90 ? 0.403 10.284 5.173 1.00 95.25 90 ALA A N 1
ATOM 703 C CA . ALA A 1 90 ? -0.432 9.190 5.652 1.00 95.25 90 ALA A CA 1
ATOM 704 C C . ALA A 1 90 ? -0.542 9.193 7.185 1.00 95.25 90 ALA A C 1
ATOM 706 O O . ALA A 1 90 ? -1.643 9.084 7.722 1.00 95.25 90 ALA A O 1
ATOM 707 N N . LEU A 1 91 ? 0.572 9.392 7.895 1.00 95.31 91 LEU A N 1
ATOM 708 C CA . LEU A 1 91 ? 0.585 9.508 9.355 1.00 95.31 91 LEU A CA 1
ATOM 709 C C . LEU A 1 91 ? -0.259 10.693 9.834 1.00 95.31 91 LEU A C 1
ATOM 711 O O . LEU A 1 91 ? -1.119 10.512 10.696 1.00 95.31 91 LEU A O 1
ATOM 715 N N . LYS A 1 92 ? -0.103 11.869 9.214 1.00 94.50 92 LYS A N 1
ATOM 716 C CA . LYS A 1 92 ? -0.903 13.058 9.541 1.00 94.50 92 LYS A CA 1
ATOM 717 C C . LYS A 1 92 ? -2.405 12.820 9.350 1.00 94.50 92 LYS A C 1
ATOM 719 O O . LYS A 1 92 ? -3.206 13.280 10.162 1.00 94.50 92 LYS A O 1
ATOM 724 N N . ARG A 1 93 ? -2.807 12.110 8.289 1.00 92.12 93 ARG A N 1
ATOM 725 C CA . ARG A 1 93 ? -4.219 11.754 8.047 1.00 92.12 93 ARG A CA 1
ATOM 726 C C . ARG A 1 93 ? -4.764 10.824 9.129 1.00 92.12 93 ARG A C 1
ATOM 728 O O . ARG A 1 93 ? -5.875 11.045 9.616 1.00 92.12 93 ARG A O 1
ATOM 735 N N . ILE A 1 94 ? -3.984 9.817 9.525 1.00 92.44 94 ILE A N 1
ATOM 736 C CA . ILE A 1 94 ? -4.364 8.883 10.592 1.00 92.44 94 ILE A CA 1
ATOM 737 C C . ILE A 1 94 ? -4.531 9.630 11.921 1.00 92.44 94 ILE A C 1
ATOM 739 O O . ILE A 1 94 ? -5.519 9.415 12.617 1.00 92.44 94 ILE A O 1
ATOM 743 N N . GLU A 1 95 ? -3.609 10.533 12.253 1.00 87.88 95 GLU A N 1
ATOM 744 C CA . GLU A 1 95 ? -3.659 11.344 13.476 1.00 87.88 95 GLU A CA 1
ATOM 745 C C . GLU A 1 95 ? -4.856 12.305 13.484 1.00 87.88 95 GLU A C 1
ATOM 747 O O . GLU A 1 95 ? -5.628 12.317 14.443 1.00 87.88 95 GLU A O 1
ATOM 752 N N . GLY A 1 96 ? -5.075 13.047 12.392 1.00 81.62 96 GLY A N 1
ATOM 753 C CA . GLY A 1 96 ? -6.201 13.981 12.266 1.00 81.62 96 GLY A CA 1
ATOM 754 C C . GLY A 1 96 ? -7.578 13.307 12.308 1.00 81.62 96 GLY A C 1
ATOM 755 O O . GLY A 1 96 ? -8.557 13.911 12.743 1.00 81.62 96 GLY A O 1
ATOM 756 N N . SER A 1 97 ? -7.657 12.035 11.908 1.00 70.31 97 SER A N 1
ATOM 757 C CA . SER A 1 97 ? -8.887 11.241 12.011 1.00 70.31 97 SER A CA 1
ATOM 758 C C . SER A 1 97 ? -9.196 10.815 13.451 1.00 70.31 97 SER A C 1
ATOM 760 O O . SER A 1 97 ? -10.359 10.606 13.778 1.00 70.31 97 SER A O 1
ATOM 762 N N . GLN A 1 98 ? -8.188 10.712 14.327 1.00 59.91 98 GLN A N 1
ATOM 763 C CA . GLN A 1 98 ? -8.385 10.366 15.741 1.00 59.91 98 GLN A CA 1
ATOM 764 C C . GLN A 1 98 ? -8.740 11.582 16.608 1.00 59.91 98 GLN A C 1
ATOM 766 O O . GLN A 1 98 ? -9.459 11.438 17.597 1.00 59.91 98 GLN A O 1
ATOM 771 N N . THR A 1 99 ? -8.299 12.786 16.229 1.00 58.03 99 THR A N 1
ATOM 772 C CA . THR A 1 99 ? -8.555 14.022 16.991 1.00 58.03 99 THR A CA 1
ATOM 773 C C . THR A 1 99 ? -9.970 14.582 16.828 1.00 58.03 99 THR A C 1
ATOM 775 O O . THR A 1 99 ? -10.401 15.358 17.671 1.00 58.03 99 THR A O 1
ATOM 778 N N . ASN A 1 100 ? -10.719 14.177 15.795 1.00 53.38 100 ASN A N 1
ATOM 779 C CA . ASN A 1 100 ? -12.088 14.656 15.528 1.00 53.38 100 ASN A CA 1
ATOM 780 C C . ASN A 1 100 ? -13.191 13.913 16.313 1.00 53.38 100 ASN A C 1
ATOM 782 O O . ASN A 1 100 ? -14.374 14.124 16.054 1.00 53.38 100 ASN A O 1
ATOM 786 N N . THR A 1 101 ? -12.822 13.042 17.255 1.00 48.41 101 THR A N 1
ATOM 787 C CA . THR A 1 101 ? -13.756 12.215 18.048 1.00 48.41 101 THR A CA 1
ATOM 788 C C . THR A 1 101 ? -13.847 12.607 19.529 1.00 48.41 101 THR A C 1
ATOM 790 O O . THR A 1 101 ? -14.341 11.817 20.332 1.00 48.41 101 THR A O 1
ATOM 793 N N . THR A 1 102 ? -13.402 13.812 19.897 1.00 40.97 102 THR A N 1
ATOM 794 C CA . THR A 1 102 ? -13.456 14.340 21.278 1.00 40.97 102 THR A CA 1
ATOM 795 C C . THR A 1 102 ? -14.195 15.664 21.307 1.00 40.97 102 THR A C 1
ATOM 797 O O . THR A 1 102 ? -14.969 15.872 22.265 1.00 40.97 102 THR A O 1
#